Protein AF-A0A2V6AVV0-F1 (afdb_monomer_lite)

Sequence (60 aa):
EFSADGFLYKMVRLMVGAMARCALGKESLQSIELRLERPSRASARFVAPAAGLYLVRVGY

pLDDT: mean 91.29, std 8.03, range [61.53, 97.56]

Secondary structure (DSSP, 8-state):
----S---TTHHHHHHHHHHHHHTTSS-HHHHHHHHHS--TTS-PPPPPGGG--------

Radius of gyration: 12.73 Å; chains: 1; bounding box: 30×28×35 Å

Foldseek 3Di:
DDDDPDDDVLRVQLVVQQVVCVVVVNDPPVRVVVCVVPPDPPDPGGGHDPVPDDDDDDDD

Structure (mmCIF, N/CA/C/O backbone):
data_AF-A0A2V6AVV0-F1
#
_entry.id   AF-A0A2V6AVV0-F1
#
loop_
_atom_site.group_PDB
_atom_site.id
_atom_site.type_symbol
_atom_site.label_atom_id
_atom_site.label_alt_id
_atom_site.label_comp_id
_atom_site.label_asym_id
_atom_site.label_entity_id
_atom_site.label_seq_id
_atom_site.pdbx_PDB_ins_code
_atom_site.Cartn_x
_atom_site.Cartn_y
_atom_site.Cartn_z
_atom_site.occupancy
_atom_site.B_iso_or_equiv
_atom_site.auth_seq_id
_atom_site.auth_comp_id
_atom_site.auth_asym_id
_atom_site.auth_atom_id
_atom_site.pdbx_PDB_model_num
ATOM 1 N N . GLU A 1 1 ? -6.628 1.342 -10.221 1.00 90.00 1 GLU A N 1
ATOM 2 C CA . GLU A 1 1 ? -5.200 1.015 -10.431 1.00 90.00 1 GLU A CA 1
ATOM 3 C C . GLU A 1 1 ? -4.353 2.090 -9.754 1.00 90.00 1 GLU A C 1
ATOM 5 O O . GLU A 1 1 ? -4.870 3.185 -9.565 1.00 90.00 1 GLU A O 1
ATOM 10 N N . PHE A 1 2 ? -3.126 1.783 -9.329 1.00 96.00 2 PHE A N 1
ATOM 11 C CA . PHE A 1 2 ? -2.200 2.759 -8.740 1.00 96.00 2 PHE A CA 1
ATOM 12 C C . PHE A 1 2 ? -0.967 2.884 -9.634 1.00 96.00 2 PHE A C 1
ATOM 14 O O . PHE A 1 2 ? -0.369 1.864 -9.966 1.00 96.00 2 PHE A O 1
ATOM 21 N N . SER A 1 3 ? -0.564 4.118 -9.934 1.00 97.25 3 SER A N 1
ATOM 22 C CA . SER A 1 3 ? 0.635 4.437 -10.715 1.00 97.25 3 SER A CA 1
ATOM 23 C C . SER A 1 3 ? 1.448 5.494 -9.973 1.00 97.25 3 SER A C 1
ATOM 25 O O . SER A 1 3 ? 0.878 6.474 -9.498 1.00 97.25 3 SER A O 1
ATOM 27 N N . ALA A 1 4 ? 2.753 5.274 -9.838 1.00 97.00 4 ALA A N 1
ATOM 28 C CA . ALA A 1 4 ? 3.698 6.198 -9.216 1.00 97.00 4 ALA A CA 1
ATOM 29 C C . ALA A 1 4 ? 5.132 5.808 -9.604 1.00 97.00 4 ALA A C 1
ATOM 31 O O . ALA A 1 4 ? 5.367 4.658 -9.978 1.00 97.00 4 ALA A O 1
ATOM 32 N N . ASP A 1 5 ? 6.084 6.725 -9.423 1.00 97.31 5 ASP A N 1
ATOM 33 C CA . ASP A 1 5 ? 7.521 6.459 -9.619 1.00 97.31 5 ASP A CA 1
ATOM 34 C C . ASP A 1 5 ? 8.082 5.483 -8.570 1.00 97.31 5 ASP A C 1
ATOM 36 O O . ASP A 1 5 ? 9.084 4.803 -8.779 1.00 97.31 5 ASP A O 1
ATOM 40 N N . GLY A 1 6 ? 7.413 5.388 -7.420 1.00 96.38 6 GLY A N 1
ATOM 41 C CA . GLY A 1 6 ? 7.748 4.460 -6.355 1.00 96.38 6 GLY A CA 1
ATOM 42 C C . GLY A 1 6 ? 6.681 4.431 -5.268 1.00 96.38 6 GLY A C 1
ATOM 43 O O . GLY A 1 6 ? 5.899 5.366 -5.098 1.00 96.38 6 GLY A O 1
ATOM 44 N N . PHE A 1 7 ? 6.660 3.342 -4.503 1.00 96.19 7 PHE A N 1
ATOM 45 C CA . PHE A 1 7 ? 5.763 3.172 -3.364 1.00 96.19 7 PHE A CA 1
ATOM 46 C C . PHE A 1 7 ? 6.562 2.812 -2.114 1.00 96.19 7 PHE A C 1
ATOM 48 O O . PHE A 1 7 ? 7.485 1.999 -2.160 1.00 96.19 7 PHE A O 1
ATOM 55 N N . LEU A 1 8 ? 6.163 3.364 -0.966 1.00 94.19 8 LEU A N 1
ATOM 56 C CA . LEU A 1 8 ? 6.708 2.948 0.325 1.00 94.19 8 LEU A CA 1
ATOM 57 C C . LEU A 1 8 ? 6.273 1.517 0.670 1.00 94.19 8 LEU A C 1
ATOM 59 O O . LEU A 1 8 ? 5.264 0.998 0.176 1.00 94.19 8 LEU A O 1
ATOM 63 N N . TYR A 1 9 ? 6.989 0.897 1.610 1.00 93.38 9 TYR A N 1
ATOM 64 C CA . TYR A 1 9 ? 6.618 -0.415 2.130 1.00 93.38 9 TYR A CA 1
ATOM 65 C C . TYR A 1 9 ? 5.156 -0.432 2.609 1.00 93.38 9 TYR A C 1
ATOM 67 O O . TYR A 1 9 ? 4.738 0.392 3.423 1.00 93.38 9 TYR A O 1
ATOM 75 N N . LYS A 1 10 ? 4.375 -1.390 2.089 1.00 93.25 10 LYS A N 1
ATOM 76 C CA . LYS A 1 10 ? 2.929 -1.575 2.340 1.00 93.25 10 LYS A CA 1
ATOM 77 C C . LYS A 1 10 ? 2.015 -0.420 1.895 1.00 93.25 10 LYS A C 1
ATOM 79 O O . LYS A 1 10 ? 0.812 -0.527 2.126 1.00 93.25 10 LYS A O 1
ATOM 84 N N . MET A 1 11 ? 2.515 0.630 1.237 1.00 94.44 11 MET A N 1
ATOM 85 C CA . MET A 1 11 ? 1.742 1.841 0.913 1.00 94.44 11 MET A CA 1
ATOM 86 C C . MET A 1 11 ? 0.432 1.539 0.181 1.00 94.44 11 MET A C 1
ATOM 88 O O . MET A 1 11 ? -0.637 1.904 0.663 1.00 94.44 11 MET A O 1
ATOM 92 N N . VAL A 1 12 ? 0.493 0.790 -0.923 1.00 96.50 12 VAL A N 1
ATOM 93 C CA . VAL A 1 12 ? -0.698 0.429 -1.712 1.00 96.50 12 VAL A CA 1
ATOM 94 C C . VAL A 1 12 ? -1.715 -0.343 -0.869 1.00 96.50 12 VAL A C 1
ATOM 96 O O . VAL A 1 12 ? -2.897 -0.014 -0.851 1.00 96.50 12 VAL A O 1
ATOM 99 N N . ARG A 1 13 ? -1.259 -1.327 -0.088 1.00 96.31 13 ARG A N 1
ATOM 100 C CA . ARG A 1 13 ? -2.134 -2.155 0.762 1.00 96.31 13 ARG A CA 1
ATOM 101 C C . ARG A 1 13 ? -2.766 -1.365 1.909 1.00 96.31 13 ARG A C 1
ATOM 103 O O . ARG A 1 13 ? -3.874 -1.691 2.329 1.00 96.31 13 ARG A O 1
ATOM 110 N N . LEU A 1 14 ? -2.074 -0.346 2.416 1.00 94.38 14 LEU A N 1
ATOM 111 C CA . LEU A 1 14 ? -2.602 0.582 3.417 1.00 94.38 14 LEU A CA 1
ATOM 112 C C . LEU A 1 14 ? -3.677 1.497 2.817 1.00 94.38 14 LEU A C 1
ATOM 114 O O . LEU A 1 14 ? -4.726 1.674 3.431 1.00 94.38 14 LEU A O 1
ATOM 118 N N . MET A 1 15 ? -3.446 2.031 1.614 1.00 94.25 15 MET A N 1
ATOM 119 C CA . MET A 1 15 ? -4.428 2.865 0.910 1.00 94.25 15 MET A CA 1
ATOM 120 C C . MET A 1 15 ? -5.692 2.069 0.572 1.00 94.25 15 MET A C 1
ATOM 122 O O . MET A 1 15 ? -6.792 2.493 0.911 1.00 94.25 15 MET A O 1
ATOM 126 N N . VAL A 1 16 ? -5.544 0.871 -0.004 1.00 95.75 16 VAL A N 1
ATOM 127 C CA . VAL A 1 16 ? -6.675 -0.029 -0.295 1.00 95.75 16 VAL A CA 1
ATOM 128 C C . VAL A 1 16 ? -7.428 -0.410 0.977 1.00 95.75 16 VAL A C 1
ATOM 130 O O . VAL A 1 16 ? -8.656 -0.399 0.987 1.00 95.75 16 VAL A O 1
ATOM 133 N N . GLY A 1 17 ? -6.711 -0.693 2.067 1.00 94.62 17 GLY A N 1
ATOM 134 C CA . GLY A 1 17 ? -7.326 -0.994 3.356 1.00 94.62 17 GLY A CA 1
ATOM 135 C C . GLY A 1 17 ? -8.189 0.151 3.895 1.00 94.62 17 GLY A C 1
ATOM 136 O O . GLY A 1 17 ? -9.305 -0.090 4.356 1.00 94.62 17 GLY A O 1
ATOM 137 N N . ALA A 1 18 ? -7.702 1.391 3.797 1.00 93.25 18 ALA A N 1
ATOM 138 C CA . ALA A 1 18 ? -8.451 2.581 4.195 1.00 93.25 18 ALA A CA 1
ATOM 139 C C . ALA A 1 18 ? -9.688 2.805 3.308 1.00 93.25 18 ALA A C 1
ATOM 141 O O . ALA A 1 18 ? -10.788 2.981 3.828 1.00 93.25 18 ALA A O 1
ATOM 142 N N . MET A 1 19 ? -9.540 2.707 1.981 1.00 93.69 19 MET A N 1
ATOM 143 C CA . MET A 1 19 ? -10.662 2.852 1.041 1.00 93.69 19 MET A CA 1
ATOM 144 C C . MET A 1 19 ? -11.755 1.803 1.281 1.00 93.69 19 MET A C 1
ATOM 146 O O . MET A 1 19 ? -12.934 2.144 1.326 1.00 93.69 19 MET A O 1
ATOM 150 N N . ALA A 1 20 ? -11.376 0.539 1.500 1.00 94.50 20 ALA A N 1
ATOM 151 C CA . ALA A 1 20 ? -12.326 -0.531 1.799 1.00 94.50 20 ALA A CA 1
ATOM 152 C C . ALA A 1 20 ? -13.092 -0.267 3.104 1.00 94.50 20 ALA A C 1
ATOM 154 O O . ALA A 1 20 ? -14.297 -0.498 3.180 1.00 94.50 20 ALA A O 1
ATOM 155 N N . ARG A 1 21 ? -12.420 0.260 4.136 1.00 93.69 21 ARG A N 1
ATOM 156 C CA . ARG A 1 21 ? -13.086 0.653 5.382 1.00 93.69 21 ARG A CA 1
ATOM 157 C C . ARG A 1 21 ? -14.064 1.805 5.192 1.00 93.69 21 ARG A C 1
ATOM 159 O O . ARG A 1 21 ? -15.136 1.747 5.791 1.00 93.69 21 ARG A O 1
ATOM 166 N N . CYS A 1 22 ? -13.724 2.803 4.380 1.00 93.19 22 CYS A N 1
ATOM 167 C CA . CYS A 1 22 ? -14.649 3.884 4.044 1.00 93.19 22 CYS A CA 1
ATOM 168 C C . CYS A 1 22 ? -15.872 3.375 3.284 1.00 93.19 22 CYS A C 1
ATOM 170 O O . CYS A 1 22 ? -16.992 3.706 3.659 1.00 93.19 22 CYS A O 1
ATOM 172 N N . ALA A 1 23 ? -15.676 2.504 2.293 1.00 93.31 23 ALA A N 1
ATOM 173 C CA . ALA A 1 23 ? -16.777 1.893 1.547 1.00 93.31 23 ALA A CA 1
ATOM 174 C C . ALA A 1 23 ? -17.714 1.062 2.445 1.00 93.31 23 ALA A C 1
ATOM 176 O O . ALA A 1 23 ? -18.916 1.014 2.216 1.00 93.31 23 ALA A O 1
ATOM 177 N N . LEU A 1 24 ? -17.173 0.442 3.499 1.00 95.12 24 LEU A N 1
ATOM 178 C CA . LEU A 1 24 ? -17.937 -0.309 4.500 1.00 95.12 24 LEU A CA 1
ATOM 179 C C . LEU A 1 24 ? -18.517 0.569 5.628 1.00 95.12 24 LEU A C 1
ATOM 181 O O . LEU A 1 24 ? -19.037 0.024 6.600 1.00 95.12 24 LEU A O 1
ATOM 185 N N . GLY A 1 25 ? -18.370 1.898 5.565 1.00 92.88 25 GLY A N 1
ATOM 186 C CA . GLY A 1 25 ? -18.839 2.825 6.605 1.00 92.88 25 GLY A CA 1
ATOM 187 C C . GLY A 1 25 ? -18.085 2.729 7.938 1.00 92.88 25 GLY A C 1
ATOM 188 O O . GLY A 1 25 ? -18.527 3.272 8.945 1.00 92.88 25 GLY A O 1
ATOM 189 N N . LYS A 1 26 ? -16.940 2.035 7.973 1.00 91.38 26 LYS A N 1
ATOM 190 C CA . LYS A 1 26 ? -16.137 1.834 9.190 1.00 91.38 26 LYS A CA 1
ATOM 191 C C . LYS A 1 26 ? -15.200 3.002 9.484 1.00 91.38 26 LYS A C 1
ATOM 193 O O . LYS A 1 26 ? -14.634 3.049 10.570 1.00 91.38 26 LYS A O 1
ATOM 198 N N . GLU A 1 27 ? -14.940 3.875 8.520 1.00 88.69 27 GLU A N 1
ATOM 199 C CA . GLU A 1 27 ? -14.043 5.031 8.641 1.00 88.69 27 GLU A CA 1
ATOM 200 C C . GLU A 1 27 ? -14.580 6.167 7.759 1.00 88.69 27 GLU A C 1
ATOM 202 O O . GLU A 1 27 ? -15.144 5.897 6.700 1.00 88.69 27 GLU A O 1
ATOM 207 N N . SER A 1 28 ? -14.441 7.426 8.179 1.00 91.38 28 SER A N 1
ATOM 208 C CA . SER A 1 28 ? -14.878 8.576 7.378 1.00 91.38 28 SER A CA 1
ATOM 209 C C . SER A 1 28 ? -13.779 9.041 6.421 1.00 91.38 28 SER A C 1
ATOM 211 O O . SER A 1 28 ? -12.590 8.893 6.707 1.00 91.38 28 SER A O 1
ATOM 213 N N . LEU A 1 29 ? -14.169 9.665 5.306 1.00 91.31 29 LEU A N 1
ATOM 214 C CA . LEU A 1 29 ? -13.217 10.283 4.373 1.00 91.31 29 LEU A CA 1
ATOM 215 C C . LEU A 1 29 ? -12.367 11.362 5.061 1.00 91.31 29 LEU A C 1
ATOM 217 O O . LEU A 1 29 ? -11.150 11.362 4.915 1.00 91.31 29 LEU A O 1
ATOM 221 N N . GLN A 1 30 ? -12.986 12.179 5.917 1.00 92.75 30 GLN A N 1
ATOM 222 C CA . GLN A 1 30 ? -12.296 13.189 6.730 1.00 92.75 30 GLN A CA 1
ATOM 223 C C . GLN A 1 30 ? -11.201 12.588 7.623 1.00 92.75 30 GLN A C 1
ATOM 225 O O . GLN A 1 30 ? -10.166 13.205 7.860 1.00 92.75 30 GLN A O 1
ATOM 230 N N . SER A 1 31 ? -11.397 11.362 8.123 1.00 88.81 31 SER A N 1
ATOM 231 C CA . SER A 1 31 ? -10.370 10.676 8.910 1.00 88.81 31 SER A CA 1
ATOM 232 C C . SER A 1 31 ? -9.155 10.307 8.057 1.00 88.81 31 SER A C 1
ATOM 234 O O . SER A 1 31 ? -8.022 10.408 8.532 1.00 88.81 31 SER A O 1
ATOM 236 N N . ILE A 1 32 ? -9.369 9.919 6.795 1.00 89.31 32 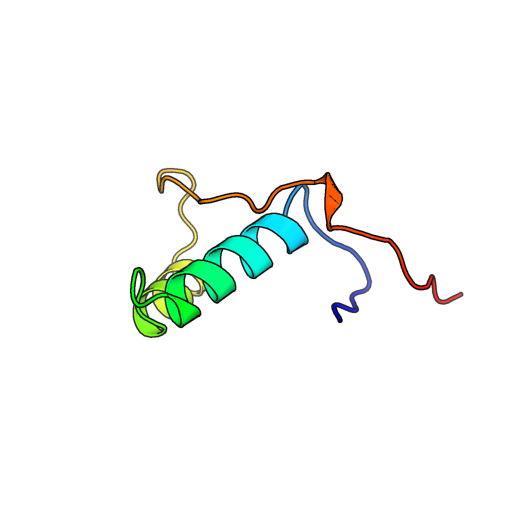ILE A N 1
ATOM 237 C CA . ILE A 1 32 ? -8.279 9.673 5.845 1.00 89.31 32 ILE A CA 1
ATOM 238 C C . ILE A 1 32 ? -7.531 10.976 5.554 1.00 89.31 32 ILE A C 1
ATOM 240 O O . ILE A 1 32 ? -6.305 10.979 5.649 1.00 89.31 32 ILE A O 1
ATOM 244 N N . GLU A 1 33 ? -8.246 12.065 5.259 1.00 91.44 33 GLU A N 1
ATOM 245 C CA . GLU A 1 33 ? -7.660 13.390 4.999 1.00 91.44 33 GLU A CA 1
ATOM 246 C C . GLU A 1 33 ? -6.785 13.849 6.169 1.00 91.44 33 GLU A C 1
ATOM 248 O O . GLU A 1 33 ? -5.598 14.122 5.993 1.00 91.44 33 GLU A O 1
ATOM 253 N N . LEU A 1 34 ? -7.311 13.782 7.395 1.00 90.69 34 LEU A N 1
ATOM 254 C CA . LEU A 1 34 ? -6.564 14.150 8.596 1.00 90.69 34 LEU A CA 1
ATOM 255 C C . LEU A 1 34 ? -5.296 13.299 8.781 1.00 90.69 34 LEU A C 1
ATOM 257 O O . LEU A 1 34 ? -4.268 13.806 9.228 1.00 90.69 34 LEU A O 1
ATOM 261 N N . ARG A 1 35 ? -5.336 12.001 8.441 1.00 89.12 35 ARG A N 1
ATOM 262 C CA . ARG A 1 35 ? -4.152 11.123 8.515 1.00 89.12 35 ARG A CA 1
ATOM 263 C C . ARG A 1 35 ? -3.104 11.448 7.452 1.00 89.12 35 ARG A C 1
ATOM 265 O O . ARG A 1 35 ? -1.929 11.161 7.688 1.00 89.12 35 ARG A O 1
ATOM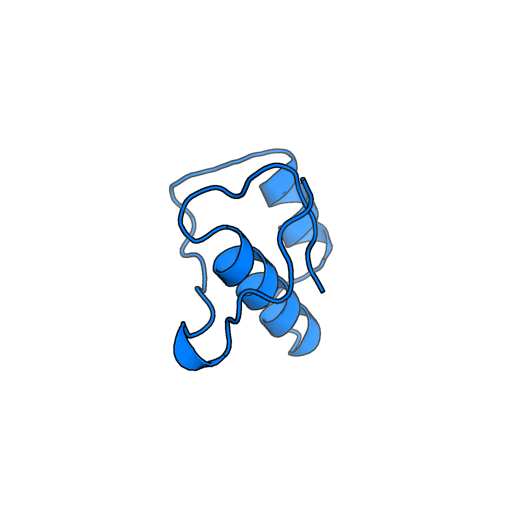 272 N N . LEU A 1 36 ? -3.514 11.983 6.303 1.00 89.06 36 LEU A N 1
ATOM 273 C CA . LEU A 1 36 ? -2.599 12.449 5.261 1.00 89.06 36 LEU A CA 1
ATOM 274 C C . LEU A 1 36 ? -1.935 13.770 5.664 1.00 89.06 36 LEU A C 1
ATOM 276 O O . LEU A 1 36 ? -0.725 13.903 5.506 1.00 89.06 36 LEU A O 1
ATOM 280 N N . GLU A 1 37 ? -2.694 14.694 6.254 1.00 92.75 37 GLU A N 1
ATOM 281 C CA . GLU A 1 37 ? -2.175 15.972 6.759 1.00 92.75 37 GLU A CA 1
ATOM 282 C C . GLU A 1 37 ? -1.283 15.804 7.996 1.00 92.75 37 GLU A C 1
ATOM 284 O O . GLU A 1 37 ? -0.287 16.508 8.164 1.00 92.75 37 GLU A O 1
ATOM 289 N N . ARG A 1 38 ? -1.642 14.870 8.885 1.00 89.62 38 ARG A N 1
ATOM 290 C CA . ARG A 1 38 ? -0.963 14.629 10.167 1.00 89.62 38 ARG A CA 1
ATOM 291 C C . ARG A 1 38 ? -0.507 13.172 10.267 1.00 89.62 38 ARG A C 1
ATOM 293 O O . ARG A 1 38 ? -1.121 12.366 10.978 1.00 89.62 38 ARG A O 1
ATOM 300 N N . PRO A 1 39 ? 0.579 12.798 9.573 1.00 83.25 39 PRO A N 1
ATOM 301 C CA . PRO A 1 39 ? 1.059 11.426 9.563 1.00 83.25 39 PRO A CA 1
ATOM 302 C C . PRO A 1 39 ? 1.536 10.995 10.956 1.00 83.25 39 PRO A C 1
ATOM 304 O O . PRO A 1 39 ? 2.488 11.533 11.511 1.00 83.25 39 PRO A O 1
ATOM 307 N N . SER A 1 40 ? 0.904 9.958 11.511 1.00 81.88 40 SER A N 1
ATOM 308 C CA . SER A 1 40 ? 1.289 9.355 12.794 1.00 81.88 40 SER A CA 1
ATOM 309 C C . SER A 1 40 ? 1.538 7.857 12.657 1.00 81.88 40 SER A C 1
ATOM 311 O O . SER A 1 40 ? 0.767 7.133 12.020 1.00 81.88 40 SER A O 1
ATOM 313 N N . ARG A 1 41 ? 2.614 7.357 13.279 1.00 72.75 41 ARG A N 1
ATOM 314 C CA . ARG A 1 41 ? 2.955 5.920 13.328 1.00 72.75 41 ARG A CA 1
ATOM 315 C C . ARG A 1 41 ? 2.109 5.119 14.325 1.00 72.75 41 ARG A C 1
ATOM 317 O O . ARG A 1 41 ? 2.117 3.899 14.240 1.00 72.75 41 ARG A O 1
ATOM 324 N N . ALA A 1 42 ? 1.364 5.786 15.207 1.00 64.81 42 ALA A N 1
ATOM 325 C CA . ALA A 1 42 ? 0.673 5.157 16.335 1.00 64.81 42 ALA A CA 1
ATOM 326 C C . ALA A 1 42 ? -0.716 4.573 16.004 1.00 64.81 42 ALA A C 1
ATOM 328 O O . ALA A 1 42 ? -1.253 3.785 16.774 1.00 64.81 42 ALA A O 1
ATOM 329 N N . SER A 1 43 ? -1.321 4.945 14.873 1.00 62.72 43 SER A N 1
ATOM 330 C CA . SER A 1 43 ? -2.653 4.457 14.493 1.00 62.72 43 SER A CA 1
ATOM 331 C C . SER A 1 43 ? -2.609 2.985 14.053 1.00 62.72 43 SER A C 1
ATOM 333 O O . SER A 1 43 ? -1.770 2.604 13.235 1.00 62.72 43 SER A O 1
ATOM 335 N N . ALA A 1 44 ? -3.541 2.168 14.560 1.00 61.53 44 ALA A N 1
ATOM 336 C CA . ALA A 1 44 ? -3.794 0.818 14.062 1.00 61.53 44 ALA A CA 1
ATOM 337 C C . ALA A 1 44 ? -4.311 0.896 12.617 1.00 61.53 44 ALA A C 1
ATOM 339 O O . ALA A 1 44 ? -5.478 1.198 12.363 1.00 61.53 44 ALA A O 1
ATOM 340 N N . ARG A 1 45 ? -3.421 0.654 11.651 1.00 76.00 45 ARG A N 1
ATOM 341 C CA . ARG A 1 45 ? -3.756 0.708 10.226 1.00 76.00 45 ARG A CA 1
ATOM 342 C C . ARG A 1 45 ? -4.184 -0.669 9.749 1.00 76.00 45 ARG A C 1
ATOM 344 O O . ARG A 1 45 ? -3.418 -1.627 9.836 1.00 76.00 45 ARG A O 1
ATOM 351 N N . PHE A 1 46 ? -5.389 -0.756 9.200 1.00 88.56 46 PHE A N 1
ATOM 352 C CA . PHE A 1 46 ? -5.820 -1.955 8.497 1.00 88.56 46 PHE A CA 1
ATOM 353 C C . PHE A 1 46 ? -5.005 -2.099 7.205 1.00 88.56 46 PHE A C 1
ATOM 355 O O . PHE A 1 46 ? -4.989 -1.200 6.364 1.00 88.56 46 PHE A O 1
ATOM 362 N N . VAL A 1 47 ? -4.304 -3.222 7.059 1.00 93.38 47 VAL A N 1
ATOM 363 C CA . VAL A 1 47 ? -3.517 -3.538 5.863 1.00 93.38 47 VAL A CA 1
ATOM 364 C C . VAL A 1 47 ? -4.307 -4.551 5.048 1.00 93.38 47 VAL A C 1
ATOM 366 O O . VAL A 1 47 ? -4.532 -5.665 5.520 1.00 93.38 47 VAL A O 1
ATOM 369 N N . ALA A 1 48 ? -4.692 -4.196 3.821 1.00 95.44 48 ALA A N 1
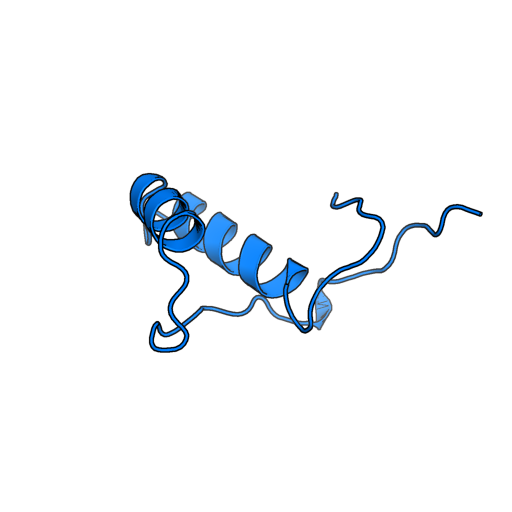ATOM 370 C CA . ALA A 1 48 ? -5.372 -5.135 2.931 1.00 95.44 48 ALA A CA 1
ATOM 371 C C . ALA A 1 48 ? -4.524 -6.412 2.722 1.00 95.44 48 ALA A C 1
ATOM 373 O O . ALA A 1 4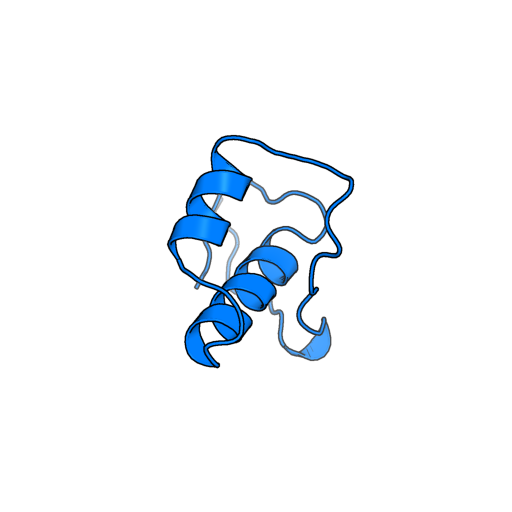8 ? -3.291 -6.318 2.734 1.00 95.44 48 ALA A O 1
ATOM 374 N N . PRO A 1 49 ? -5.116 -7.604 2.530 1.00 95.75 49 PRO A N 1
ATOM 375 C CA . PRO A 1 49 ? -4.371 -8.837 2.262 1.00 95.75 49 PRO A CA 1
ATOM 376 C C . PRO A 1 49 ? -3.421 -8.717 1.061 1.00 95.75 49 PRO A C 1
ATOM 378 O O . PRO A 1 49 ? -3.692 -7.987 0.113 1.00 95.75 49 PRO A O 1
ATOM 381 N N . ALA A 1 50 ? -2.289 -9.426 1.098 1.00 95.62 50 ALA A N 1
ATOM 382 C CA . ALA A 1 50 ? -1.302 -9.384 0.012 1.00 95.62 50 ALA A CA 1
ATOM 383 C C . ALA A 1 50 ? -1.771 -10.128 -1.244 1.00 95.62 50 ALA A C 1
ATOM 385 O O . ALA A 1 50 ? -1.413 -9.732 -2.344 1.00 95.62 50 ALA A O 1
ATOM 386 N N . ALA A 1 51 ? -2.586 -11.172 -1.071 1.00 96.56 51 ALA A N 1
ATOM 387 C CA . ALA A 1 51 ? -3.016 -12.064 -2.145 1.00 96.56 51 ALA A CA 1
ATOM 388 C C . ALA A 1 51 ? -3.808 -11.368 -3.269 1.00 96.56 51 ALA A C 1
ATOM 390 O O . ALA A 1 51 ? -3.923 -11.928 -4.347 1.00 96.56 51 ALA A O 1
ATOM 391 N N . GLY A 1 52 ? -4.347 -10.166 -3.029 1.00 95.75 52 GLY A N 1
ATOM 392 C CA . GLY A 1 52 ? -5.058 -9.373 -4.038 1.00 95.75 52 GLY A CA 1
ATOM 393 C C . GLY A 1 52 ? -4.222 -8.269 -4.696 1.00 95.75 52 GLY A C 1
ATOM 394 O O . GLY A 1 52 ? -4.776 -7.477 -5.454 1.00 95.75 52 GLY A O 1
ATOM 395 N N . LEU A 1 53 ? -2.928 -8.149 -4.375 1.00 97.31 53 LEU A N 1
ATOM 396 C CA . LEU A 1 53 ? -2.048 -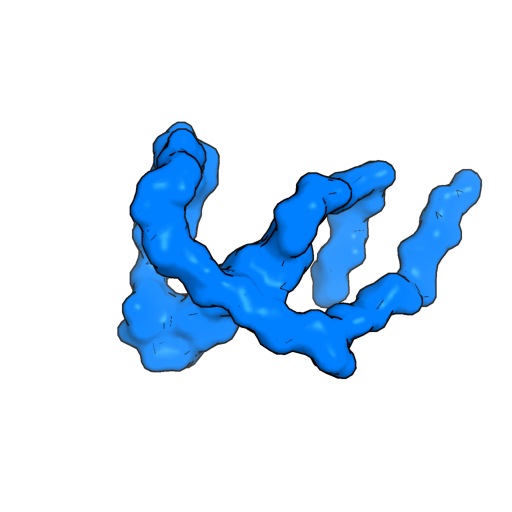7.124 -4.941 1.00 97.31 53 LEU A CA 1
ATOM 397 C C . LEU A 1 53 ? -1.201 -7.709 -6.074 1.00 97.31 53 LEU A C 1
ATOM 399 O O . LEU A 1 53 ? -0.441 -8.648 -5.853 1.00 97.31 53 LEU A O 1
ATOM 403 N N . TYR A 1 54 ? -1.264 -7.079 -7.246 1.00 97.56 54 TYR A N 1
ATOM 404 C CA . TYR A 1 54 ? -0.513 -7.477 -8.434 1.00 97.56 54 TYR A CA 1
ATOM 405 C C . TYR A 1 54 ? 0.202 -6.272 -9.052 1.00 97.56 54 TYR A C 1
ATOM 407 O O . TYR A 1 54 ? -0.354 -5.173 -9.098 1.00 97.56 54 TYR A O 1
ATOM 415 N N . LEU A 1 55 ? 1.433 -6.482 -9.528 1.00 97.12 55 LEU A N 1
ATOM 416 C CA . LEU A 1 55 ? 2.154 -5.515 -10.355 1.00 97.12 55 LEU A CA 1
ATOM 417 C C . LEU A 1 55 ? 1.643 -5.630 -11.794 1.00 97.12 55 LEU A C 1
ATOM 419 O O . LEU A 1 55 ? 1.744 -6.697 -12.392 1.00 97.12 55 LEU A O 1
ATOM 423 N N . VAL A 1 56 ? 1.096 -4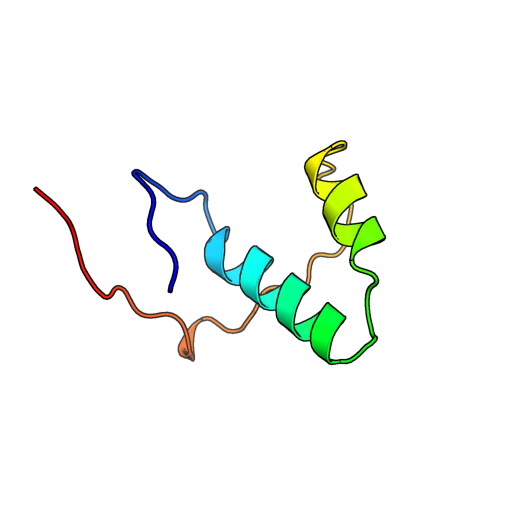.540 -12.333 1.00 97.50 56 VAL A N 1
ATOM 424 C CA . VAL A 1 56 ? 0.477 -4.532 -13.670 1.00 97.50 56 VAL A CA 1
ATOM 425 C C . VAL A 1 56 ? 1.473 -4.130 -14.758 1.00 97.50 56 VAL A C 1
ATOM 427 O O . VAL A 1 56 ? 1.493 -4.734 -15.827 1.00 97.50 56 VAL A O 1
ATOM 430 N N . ARG A 1 57 ? 2.295 -3.102 -14.512 1.00 97.38 57 ARG A N 1
ATOM 431 C CA . ARG A 1 57 ? 3.192 -2.512 -15.516 1.00 97.38 57 ARG A CA 1
ATOM 432 C C . ARG A 1 57 ? 4.371 -1.801 -14.856 1.00 97.38 57 ARG A C 1
ATOM 434 O O . ARG A 1 57 ? 4.222 -1.263 -13.763 1.00 97.38 57 ARG A O 1
ATOM 441 N N . VAL A 1 58 ? 5.501 -1.752 -15.561 1.00 96.88 58 VAL A N 1
ATOM 442 C CA . VAL A 1 58 ? 6.652 -0.884 -15.268 1.00 96.88 58 VAL A CA 1
ATOM 443 C C . VAL A 1 58 ? 6.927 -0.047 -16.519 1.00 96.88 58 VAL A C 1
ATOM 445 O O . VAL A 1 58 ? 7.009 -0.606 -17.613 1.00 96.88 58 VAL A O 1
ATOM 448 N N . GLY A 1 59 ? 6.978 1.279 -16.370 1.00 95.25 59 GLY A N 1
ATOM 449 C CA . GLY A 1 59 ? 7.391 2.198 -17.435 1.00 95.25 59 GLY A CA 1
ATOM 450 C C . GLY A 1 59 ? 8.911 2.351 -17.445 1.00 95.25 59 GLY A C 1
ATOM 451 O O . GLY A 1 59 ? 9.512 2.379 -16.372 1.00 95.25 59 GLY A O 1
ATOM 452 N N . TYR A 1 60 ? 9.500 2.425 -18.638 1.00 91.44 60 TYR A N 1
ATOM 453 C CA . TYR A 1 60 ? 10.933 2.619 -18.875 1.00 91.44 60 TYR A CA 1
ATOM 454 C C . TYR A 1 60 ? 11.159 3.878 -19.702 1.00 91.44 60 TYR A C 1
ATOM 456 O O . TYR A 1 60 ? 10.285 4.160 -20.557 1.00 91.44 60 TYR A O 1
#